Protein AF-A0A2Z2PB04-F1 (afdb_monomer_lite)

Structure (mmCIF, N/CA/C/O backbone):
data_AF-A0A2Z2PB04-F1
#
_entry.id   AF-A0A2Z2PB04-F1
#
loop_
_atom_site.group_PDB
_atom_site.id
_atom_site.type_symbol
_atom_site.label_atom_id
_atom_site.label_alt_id
_atom_site.label_comp_id
_atom_site.label_asym_id
_atom_site.label_entity_id
_atom_site.label_seq_id
_atom_site.pdbx_PDB_ins_code
_atom_site.Cartn_x
_atom_site.Cartn_y
_atom_site.Cartn_z
_atom_site.occupancy
_atom_site.B_iso_or_equiv
_atom_site.auth_seq_id
_atom_site.auth_comp_id
_atom_site.auth_asym_id
_atom_site.auth_atom_id
_atom_site.pdbx_PDB_model_num
ATOM 1 N N . MET A 1 1 ? 19.467 -12.363 -13.125 1.00 66.31 1 MET A N 1
ATOM 2 C CA . MET A 1 1 ? 18.653 -13.396 -12.451 1.00 66.31 1 MET A CA 1
ATOM 3 C C . MET A 1 1 ? 17.174 -13.315 -12.837 1.00 66.31 1 MET A C 1
ATOM 5 O O . MET A 1 1 ? 16.696 -14.264 -13.428 1.00 66.31 1 MET A O 1
ATOM 9 N N . PHE A 1 2 ? 16.464 -12.196 -12.625 1.00 84.75 2 PHE A N 1
ATOM 10 C CA . PHE A 1 2 ? 15.010 -12.117 -12.895 1.00 84.75 2 PHE A CA 1
ATOM 11 C C . PHE A 1 2 ? 14.596 -11.762 -14.334 1.00 84.75 2 PHE A C 1
ATOM 13 O O . PHE A 1 2 ? 13.415 -11.838 -14.656 1.00 84.75 2 PHE A O 1
ATOM 20 N N . LYS A 1 3 ? 15.539 -11.396 -15.214 1.00 82.75 3 LYS A N 1
ATOM 21 C CA . LYS A 1 3 ? 15.243 -10.924 -16.581 1.00 82.75 3 LYS A CA 1
ATOM 22 C C . LYS A 1 3 ? 14.326 -11.878 -17.384 1.00 82.75 3 LYS A C 1
ATOM 24 O O . LYS A 1 3 ? 13.351 -11.380 -17.939 1.00 82.75 3 LYS A O 1
ATOM 29 N N . PRO A 1 4 ? 14.541 -13.213 -17.399 1.00 89.62 4 PRO A N 1
ATOM 30 C CA . PRO A 1 4 ? 13.645 -14.139 -18.108 1.00 89.62 4 PRO A CA 1
ATOM 31 C C . PRO A 1 4 ? 12.214 -14.161 -17.547 1.00 89.62 4 PRO A C 1
ATOM 33 O O . PRO A 1 4 ? 11.246 -14.190 -18.305 1.00 89.62 4 PRO A O 1
ATOM 36 N N . LEU A 1 5 ? 12.068 -14.085 -16.220 1.00 90.69 5 LEU A N 1
ATOM 37 C CA . LEU A 1 5 ? 10.764 -14.027 -15.557 1.00 90.69 5 LEU A CA 1
ATOM 38 C C . LEU A 1 5 ? 10.044 -12.709 -15.873 1.00 90.69 5 LEU A C 1
ATOM 40 O O . LEU A 1 5 ? 8.878 -12.715 -16.247 1.00 90.69 5 LEU A O 1
ATOM 44 N N . MET A 1 6 ? 10.750 -11.580 -15.785 1.00 90.06 6 MET A N 1
ATOM 45 C CA . MET A 1 6 ? 10.183 -10.261 -16.083 1.00 90.06 6 MET A CA 1
ATOM 46 C C . MET A 1 6 ? 9.729 -10.138 -17.544 1.00 90.06 6 MET A C 1
ATOM 48 O O . MET A 1 6 ? 8.729 -9.473 -17.807 1.00 90.06 6 MET A O 1
ATOM 52 N N . LEU A 1 7 ? 10.445 -10.777 -18.479 1.00 90.81 7 LEU A N 1
ATOM 53 C CA . LEU A 1 7 ? 10.052 -10.879 -19.888 1.00 90.81 7 LEU A CA 1
ATOM 54 C C . LEU A 1 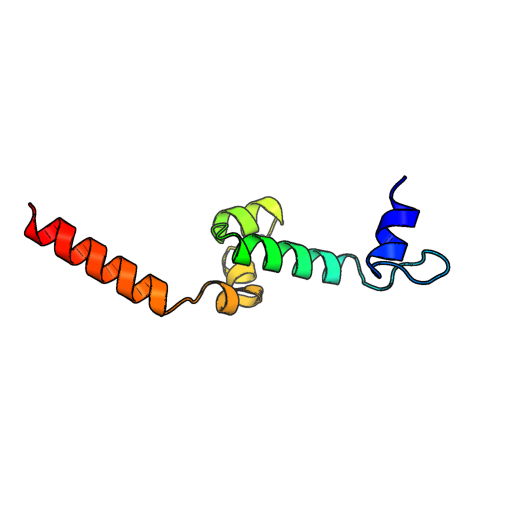7 ? 8.764 -11.695 -20.044 1.00 90.81 7 LEU A C 1
ATOM 56 O O . LEU A 1 7 ? 7.816 -11.227 -20.666 1.00 90.81 7 LEU A O 1
ATOM 60 N N . THR A 1 8 ? 8.713 -12.879 -19.428 1.00 92.06 8 THR A N 1
ATOM 61 C CA . THR A 1 8 ? 7.549 -13.783 -19.480 1.00 92.06 8 THR A CA 1
ATOM 62 C C . THR A 1 8 ? 6.291 -13.126 -18.907 1.00 92.06 8 THR A C 1
ATOM 64 O O . THR A 1 8 ? 5.212 -13.250 -19.475 1.00 92.06 8 THR A O 1
ATOM 67 N N . CYS A 1 9 ? 6.434 -12.372 -17.816 1.00 89.50 9 CYS A N 1
ATOM 68 C CA . CYS A 1 9 ? 5.332 -11.649 -17.182 1.00 89.50 9 CYS A CA 1
ATOM 69 C C . CYS A 1 9 ? 4.997 -10.304 -17.858 1.00 89.50 9 CYS A C 1
ATOM 71 O O . CYS A 1 9 ? 4.153 -9.571 -17.352 1.00 89.50 9 CYS A O 1
ATOM 73 N N . GLY A 1 10 ? 5.673 -9.922 -18.950 1.00 90.25 10 GLY A N 1
ATOM 74 C CA . GLY A 1 10 ? 5.399 -8.665 -19.660 1.00 90.25 10 GLY A CA 1
ATOM 75 C C . GLY A 1 10 ? 5.730 -7.385 -18.874 1.00 90.25 10 GLY A C 1
ATOM 76 O O . GLY A 1 10 ? 5.209 -6.311 -19.187 1.00 90.25 10 GLY A O 1
ATOM 77 N N . ILE A 1 11 ? 6.597 -7.480 -17.859 1.00 89.62 11 ILE A N 1
ATOM 78 C CA . ILE A 1 11 ? 7.046 -6.350 -17.022 1.00 89.62 11 ILE A CA 1
ATOM 79 C C . ILE A 1 11 ? 8.094 -5.503 -17.768 1.00 89.62 11 ILE A C 1
ATOM 81 O O . ILE A 1 11 ? 8.188 -4.287 -17.581 1.00 89.62 11 ILE A O 1
ATOM 85 N N . VAL A 1 12 ? 8.875 -6.141 -18.642 1.00 91.00 12 VAL A N 1
ATOM 86 C CA . VAL A 1 12 ? 9.912 -5.517 -19.478 1.00 91.00 12 VAL A CA 1
ATOM 87 C C . VAL A 1 12 ? 9.637 -5.782 -20.962 1.00 91.00 12 VAL A C 1
ATOM 89 O O . VAL A 1 12 ? 8.890 -6.693 -21.308 1.00 91.00 12 VAL A O 1
ATOM 92 N N . ASN A 1 13 ? 10.180 -4.946 -21.849 1.00 91.56 13 ASN A N 1
ATOM 93 C CA . ASN A 1 13 ? 10.056 -5.108 -23.301 1.00 91.56 13 ASN A CA 1
ATOM 94 C C . ASN A 1 13 ? 10.909 -6.295 -23.797 1.00 91.56 13 ASN A C 1
ATOM 96 O O . ASN A 1 13 ? 11.664 -6.862 -23.015 1.00 91.56 13 ASN A O 1
ATOM 100 N N . GLY A 1 14 ? 10.839 -6.647 -25.087 1.00 87.56 14 GLY A N 1
ATOM 101 C CA . GLY A 1 14 ? 11.569 -7.796 -25.658 1.00 87.56 14 GLY A CA 1
ATOM 102 C C . GLY A 1 14 ? 13.100 -7.750 -25.512 1.00 87.56 14 GLY A C 1
ATOM 103 O O . GLY A 1 14 ? 13.756 -8.786 -25.542 1.00 87.56 14 GLY A O 1
ATOM 104 N N . GLU A 1 15 ? 13.671 -6.571 -25.275 1.00 88.81 15 GLU A N 1
ATOM 105 C CA . GLU A 1 15 ? 15.108 -6.358 -25.043 1.00 88.81 15 GLU A CA 1
ATOM 106 C C . GLU A 1 15 ? 15.458 -6.374 -23.535 1.00 88.81 15 GLU A C 1
ATOM 108 O O . GLU A 1 15 ? 16.623 -6.427 -23.115 1.00 88.81 15 GLU A O 1
ATOM 113 N N . GLY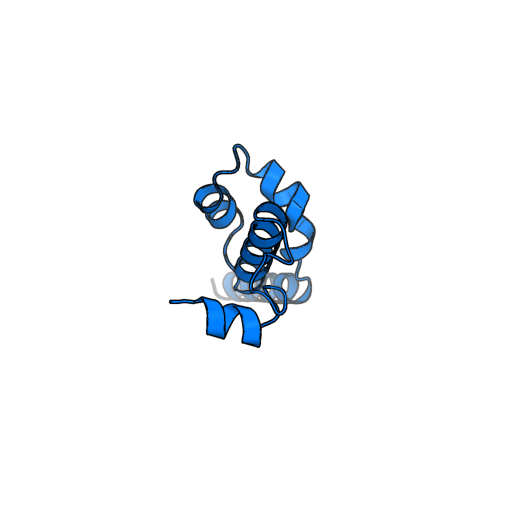 A 1 16 ? 14.424 -6.395 -22.693 1.00 86.94 16 GLY A N 1
ATOM 114 C CA . GLY A 1 16 ? 14.463 -6.367 -21.240 1.00 86.94 16 GLY A CA 1
ATOM 115 C C . GLY A 1 16 ? 14.595 -4.976 -20.624 1.00 86.94 16 GLY A C 1
ATOM 116 O O . GLY A 1 16 ? 15.012 -4.870 -19.472 1.00 86.94 16 GLY A O 1
ATOM 117 N N . GLY A 1 17 ? 14.250 -3.929 -21.372 1.00 89.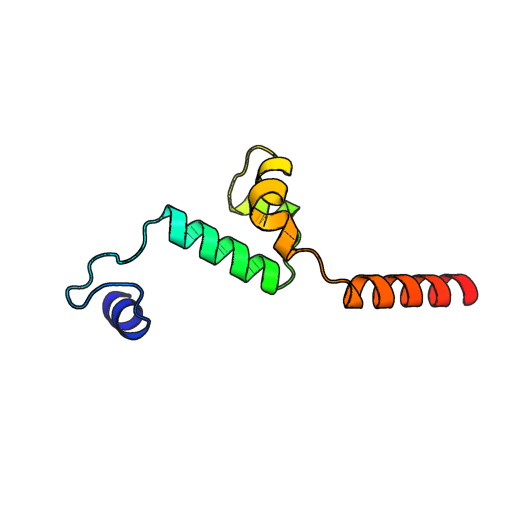62 17 GLY A N 1
ATOM 118 C CA . GLY A 1 17 ? 14.065 -2.573 -20.864 1.00 89.62 17 GLY A CA 1
ATOM 119 C C . GLY A 1 17 ? 12.724 -2.397 -20.131 1.00 89.62 17 GLY A C 1
ATOM 120 O O . GLY A 1 17 ? 11.762 -3.114 -20.421 1.00 89.62 17 GLY A O 1
ATOM 121 N N . PRO A 1 18 ? 12.625 -1.463 -19.171 1.00 90.56 18 PRO A N 1
ATOM 122 C CA . PRO A 1 18 ? 11.423 -1.280 -18.356 1.00 90.56 18 PRO A CA 1
ATOM 123 C C . PRO A 1 18 ? 10.225 -0.813 -19.196 1.00 90.56 18 PRO A C 1
ATOM 125 O O . PRO A 1 18 ? 10.346 0.130 -19.974 1.00 90.56 18 PRO A O 1
ATOM 128 N N . ARG A 1 19 ? 9.051 -1.441 -19.015 1.00 92.50 19 ARG A N 1
ATOM 129 C CA . ARG A 1 19 ? 7.781 -0.952 -19.599 1.00 92.50 19 ARG A CA 1
ATOM 130 C C . ARG A 1 19 ? 7.049 0.032 -18.694 1.00 92.50 19 ARG A C 1
ATOM 132 O O . ARG A 1 19 ? 6.246 0.824 -19.172 1.00 92.50 19 ARG A O 1
ATOM 139 N N . PHE A 1 20 ? 7.332 -0.027 -17.397 1.00 92.62 20 PHE A N 1
ATOM 140 C CA . PHE A 1 20 ? 6.698 0.786 -16.369 1.00 92.62 20 PHE A CA 1
ATOM 141 C C . PHE A 1 20 ? 7.763 1.529 -15.568 1.00 92.62 20 PHE A C 1
ATOM 143 O O . PHE A 1 20 ? 8.871 1.026 -15.366 1.00 92.62 20 PHE A O 1
ATOM 150 N N . SER A 1 21 ? 7.424 2.725 -15.092 1.00 93.81 21 SER A N 1
ATOM 151 C CA . SER A 1 21 ? 8.288 3.457 -14.168 1.00 93.81 21 SER A CA 1
ATOM 152 C C . SER A 1 21 ? 8.304 2.782 -12.793 1.00 93.81 21 SER A C 1
ATOM 154 O O . SER A 1 21 ? 7.359 2.088 -12.410 1.00 93.81 21 SER A O 1
ATOM 156 N N . LEU A 1 22 ? 9.350 3.037 -12.001 1.00 91.19 22 LEU A N 1
ATOM 157 C CA . LEU A 1 22 ? 9.398 2.583 -10.604 1.00 91.19 22 LEU A CA 1
ATOM 158 C C . LEU A 1 22 ? 8.210 3.116 -9.787 1.00 91.19 22 LEU A C 1
ATOM 160 O O . LEU A 1 22 ? 7.716 2.430 -8.898 1.00 91.19 22 LEU A O 1
ATOM 164 N N . HIS A 1 23 ? 7.720 4.312 -10.123 1.00 93.75 23 HIS A N 1
ATOM 165 C CA . HIS A 1 23 ? 6.540 4.899 -9.497 1.00 93.75 23 HIS A CA 1
ATOM 166 C C . HIS A 1 23 ? 5.263 4.107 -9.820 1.00 93.75 23 HIS A C 1
ATOM 168 O O . HIS A 1 23 ? 4.502 3.787 -8.915 1.00 93.75 23 HIS A O 1
ATOM 174 N N . ALA A 1 24 ? 5.061 3.706 -11.078 1.00 94.12 24 ALA A N 1
ATOM 175 C CA . ALA A 1 24 ? 3.925 2.864 -11.460 1.00 94.12 24 ALA A CA 1
ATOM 176 C C . ALA A 1 24 ? 3.981 1.482 -10.785 1.00 94.12 24 ALA A C 1
ATOM 178 O O . ALA A 1 24 ? 2.974 0.993 -10.280 1.00 94.12 24 ALA A O 1
ATOM 179 N N . MET A 1 25 ? 5.173 0.882 -10.696 1.00 92.94 25 MET A N 1
ATOM 180 C CA . MET A 1 25 ? 5.360 -0.387 -9.982 1.00 92.94 25 MET A CA 1
ATOM 181 C C . MET A 1 25 ? 5.065 -0.259 -8.483 1.00 92.94 25 MET A C 1
ATOM 183 O O . MET A 1 25 ? 4.533 -1.187 -7.878 1.00 92.94 25 MET A O 1
ATOM 187 N N . ARG A 1 26 ? 5.371 0.896 -7.881 1.00 94.12 26 ARG A N 1
ATOM 188 C CA . ARG A 1 26 ? 5.034 1.189 -6.485 1.00 94.12 26 ARG A CA 1
ATOM 189 C C . ARG A 1 26 ? 3.519 1.254 -6.264 1.00 94.12 26 ARG A C 1
ATOM 191 O O . ARG A 1 26 ? 3.045 0.656 -5.303 1.00 94.12 26 ARG A O 1
ATOM 198 N N . HIS A 1 27 ? 2.775 1.900 -7.164 1.00 95.81 27 HIS A N 1
ATOM 199 C CA . HIS A 1 27 ? 1.303 1.920 -7.131 1.00 95.81 27 HIS A CA 1
ATOM 200 C C . HIS A 1 27 ? 0.700 0.522 -7.288 1.00 95.81 27 HIS A C 1
ATOM 202 O O . HIS A 1 27 ? -0.205 0.146 -6.541 1.00 95.81 27 HIS A O 1
ATOM 208 N N . ALA A 1 28 ? 1.242 -0.281 -8.209 1.00 95.25 28 ALA A N 1
ATOM 209 C CA . ALA A 1 28 ? 0.813 -1.664 -8.397 1.00 95.25 28 ALA A CA 1
ATOM 210 C C . ALA A 1 28 ? 1.044 -2.509 -7.132 1.00 95.25 28 ALA A C 1
ATOM 212 O O . ALA A 1 28 ? 0.150 -3.232 -6.700 1.00 95.25 28 ALA A O 1
ATOM 213 N N . ALA A 1 29 ? 2.213 -2.378 -6.496 1.00 95.94 29 ALA A N 1
ATOM 214 C CA . ALA A 1 29 ? 2.509 -3.078 -5.249 1.00 95.94 29 ALA A CA 1
ATOM 215 C C . ALA A 1 29 ? 1.555 -2.669 -4.115 1.00 95.94 29 ALA A C 1
ATOM 217 O O . ALA A 1 29 ? 1.039 -3.537 -3.415 1.00 95.94 29 ALA A O 1
ATOM 218 N N . ALA A 1 30 ? 1.287 -1.369 -3.946 1.00 96.56 30 ALA A N 1
ATOM 219 C CA . ALA A 1 30 ? 0.347 -0.890 -2.935 1.00 96.56 30 ALA A CA 1
ATOM 220 C C . ALA A 1 30 ? -1.059 -1.463 -3.159 1.00 96.56 30 ALA A C 1
ATOM 222 O O . ALA A 1 30 ? -1.642 -2.006 -2.225 1.00 96.56 30 ALA A O 1
ATOM 223 N N . SER A 1 31 ? -1.546 -1.435 -4.403 1.00 96.00 31 SER A N 1
ATOM 224 C CA . SER A 1 31 ? -2.863 -1.971 -4.774 1.00 96.00 31 SER A CA 1
ATOM 225 C C . SER A 1 31 ? -2.992 -3.465 -4.449 1.00 96.00 31 SER A C 1
ATOM 227 O O . SER A 1 31 ? -3.965 -3.874 -3.823 1.00 96.00 31 SER A O 1
ATOM 229 N N . LEU A 1 32 ? -1.975 -4.271 -4.782 1.00 96.38 32 LEU A N 1
ATOM 230 C CA . LEU A 1 32 ? -1.957 -5.711 -4.486 1.00 96.38 32 LEU A CA 1
ATOM 231 C C . LEU A 1 32 ? -1.969 -6.008 -2.983 1.00 96.38 32 LEU A C 1
ATOM 233 O O . LEU A 1 32 ? -2.609 -6.956 -2.536 1.00 96.38 32 LEU A O 1
ATOM 237 N N . PHE A 1 33 ? -1.261 -5.219 -2.176 1.00 96.19 33 PHE A N 1
ATOM 238 C CA . PHE A 1 33 ? -1.285 -5.423 -0.730 1.00 96.19 33 PHE A CA 1
ATOM 239 C C . PHE A 1 33 ? -2.633 -5.043 -0.114 1.00 96.19 33 PHE A C 1
ATOM 241 O O . PHE A 1 33 ? -3.074 -5.698 0.830 1.00 96.19 33 PHE A O 1
ATOM 248 N N . ILE A 1 34 ? -3.298 -4.020 -0.653 1.00 95.50 34 ILE A N 1
ATOM 249 C CA . ILE A 1 34 ? -4.643 -3.625 -0.220 1.00 95.50 34 ILE A CA 1
ATOM 250 C C . ILE A 1 34 ? -5.655 -4.720 -0.555 1.00 95.50 34 ILE A C 1
ATOM 252 O O . ILE A 1 34 ? -6.428 -5.109 0.316 1.00 95.50 34 ILE A O 1
ATOM 256 N N . GLU A 1 35 ? -5.585 -5.289 -1.760 1.00 94.50 35 GLU A N 1
ATOM 257 C CA . GLU A 1 35 ? -6.400 -6.444 -2.156 1.00 94.50 35 GLU A CA 1
ATOM 258 C C . GLU A 1 35 ? -6.195 -7.646 -1.213 1.00 94.50 35 GLU A C 1
ATOM 260 O O . GLU A 1 35 ? -7.147 -8.329 -0.843 1.00 94.50 35 GLU A O 1
ATOM 265 N N . GLN A 1 36 ? -4.967 -7.856 -0.728 1.00 94.75 36 GLN A N 1
ATOM 266 C CA . GLN A 1 36 ? -4.638 -8.872 0.284 1.00 94.75 36 GLN A CA 1
ATOM 267 C C . GLN A 1 36 ? -5.097 -8.513 1.712 1.00 94.75 36 GLN A C 1
ATOM 269 O O . GLN A 1 36 ? -4.751 -9.215 2.665 1.00 94.75 36 GLN A O 1
ATOM 274 N N . GLY A 1 37 ? -5.833 -7.416 1.896 1.00 92.69 37 GLY A N 1
ATOM 275 C CA . GLY A 1 37 ? -6.368 -6.989 3.187 1.00 92.69 37 GLY A CA 1
ATOM 276 C C . GLY A 1 37 ? -5.335 -6.351 4.116 1.00 92.69 37 GLY A C 1
ATOM 277 O O . GLY A 1 37 ? -5.524 -6.337 5.334 1.00 92.69 37 GLY A O 1
ATOM 278 N N . TRP A 1 38 ? -4.218 -5.835 3.593 1.00 95.44 38 TRP A N 1
ATOM 279 C CA . TRP A 1 38 ? -3.268 -5.117 4.440 1.00 95.44 38 TRP A CA 1
ATOM 280 C C . TRP A 1 38 ? -3.880 -3.807 4.949 1.00 95.44 38 TRP A C 1
ATOM 282 O O . TRP A 1 38 ? -4.435 -3.041 4.163 1.00 95.44 38 TRP A O 1
ATOM 292 N N . PRO A 1 39 ? -3.714 -3.479 6.243 1.00 94.19 39 PRO A N 1
ATOM 293 C CA . PRO A 1 39 ? -4.283 -2.258 6.785 1.00 94.19 39 PRO A CA 1
ATOM 294 C C . PRO A 1 39 ? -3.545 -1.020 6.245 1.00 94.19 39 PRO A C 1
ATOM 296 O O . PRO A 1 39 ? -2.313 -1.045 6.105 1.00 94.19 39 PRO A O 1
ATOM 299 N N . PRO A 1 40 ? -4.249 0.107 6.035 1.00 94.81 40 PRO A N 1
ATOM 300 C CA . PRO A 1 40 ? -3.696 1.309 5.404 1.00 94.81 40 PRO A CA 1
ATOM 301 C C . PRO A 1 40 ? -2.483 1.865 6.158 1.00 94.81 40 PRO A C 1
ATOM 303 O O . PRO A 1 40 ? -1.527 2.344 5.551 1.00 94.81 40 PRO A O 1
ATOM 306 N N . LYS A 1 41 ? -2.445 1.725 7.488 1.00 96.06 41 LYS A N 1
ATOM 307 C CA . LYS A 1 41 ? -1.296 2.163 8.292 1.00 96.06 41 LYS A CA 1
ATOM 308 C C . LYS A 1 41 ? -0.026 1.351 8.016 1.00 96.06 41 LYS A C 1
ATOM 310 O O . LYS A 1 41 ? 1.067 1.911 8.009 1.00 96.06 41 LYS A O 1
ATOM 315 N N . LYS A 1 42 ? -0.161 0.049 7.750 1.00 96.50 42 LYS A N 1
ATOM 316 C CA . LYS A 1 42 ? 0.969 -0.824 7.399 1.00 96.50 42 LYS A CA 1
ATOM 317 C C . LYS A 1 42 ? 1.514 -0.474 6.016 1.00 96.50 42 LYS A C 1
ATOM 319 O O . LYS A 1 42 ? 2.729 -0.406 5.850 1.00 96.50 42 LYS A O 1
ATOM 324 N N . ILE A 1 43 ? 0.624 -0.187 5.064 1.00 96.38 43 ILE A N 1
ATOM 325 C CA . ILE A 1 43 ? 0.979 0.347 3.741 1.00 96.38 43 ILE A CA 1
ATOM 326 C C . ILE A 1 43 ? 1.727 1.675 3.898 1.00 96.38 43 ILE A C 1
ATOM 328 O O . ILE A 1 43 ? 2.846 1.798 3.408 1.00 96.38 43 ILE A O 1
ATOM 332 N N . GLN A 1 44 ? 1.186 2.623 4.670 1.00 96.88 44 GLN A N 1
ATOM 333 C CA . GLN A 1 44 ? 1.829 3.913 4.929 1.00 96.88 44 GLN A CA 1
ATOM 334 C C . GLN A 1 44 ? 3.280 3.747 5.410 1.00 96.88 44 GLN A C 1
ATOM 336 O O . GLN A 1 44 ? 4.185 4.369 4.856 1.00 96.88 44 GLN A O 1
ATOM 341 N N . THR A 1 45 ? 3.512 2.901 6.419 1.00 96.94 45 THR A N 1
ATOM 342 C CA . THR A 1 45 ? 4.851 2.668 6.977 1.00 96.94 45 THR A CA 1
ATOM 343 C C . THR A 1 45 ? 5.782 1.978 5.985 1.00 96.94 45 THR A C 1
ATOM 345 O O . THR A 1 45 ? 6.918 2.412 5.826 1.00 96.94 45 THR A O 1
ATOM 348 N N . MET A 1 46 ? 5.319 0.929 5.301 1.00 95.25 46 MET A N 1
ATOM 349 C CA . MET A 1 46 ? 6.154 0.152 4.379 1.00 95.25 46 MET A CA 1
ATOM 350 C C . MET A 1 46 ? 6.576 0.963 3.152 1.00 95.25 46 MET A C 1
ATOM 352 O O . MET A 1 46 ? 7.715 0.866 2.700 1.00 95.25 46 MET A O 1
ATOM 356 N N . PHE A 1 47 ? 5.681 1.804 2.643 1.00 93.12 47 PHE A N 1
ATOM 357 C CA . PHE A 1 47 ? 5.982 2.688 1.528 1.00 93.12 47 PHE A CA 1
ATOM 358 C C . PHE A 1 47 ? 6.659 3.992 1.988 1.00 93.12 47 PHE A C 1
ATOM 360 O O . PHE A 1 47 ? 7.318 4.648 1.182 1.00 93.12 47 PHE A O 1
ATOM 367 N N . GLY A 1 48 ? 6.573 4.363 3.266 1.00 94.75 48 GLY A N 1
ATOM 368 C CA . GLY A 1 48 ? 7.191 5.576 3.805 1.00 94.75 48 GLY A CA 1
ATOM 369 C C . GLY A 1 48 ? 6.420 6.854 3.460 1.00 94.75 48 GLY A C 1
ATOM 370 O O . GLY A 1 48 ? 7.029 7.888 3.199 1.00 94.75 48 GLY A O 1
ATOM 371 N N . HIS A 1 49 ? 5.086 6.794 3.412 1.00 96.50 49 HIS A N 1
ATOM 372 C CA . HIS A 1 49 ? 4.263 7.997 3.257 1.00 96.50 49 HIS A CA 1
ATOM 373 C C . HIS A 1 49 ? 4.295 8.830 4.541 1.00 96.50 49 HIS A C 1
ATOM 375 O O . HIS A 1 49 ? 4.114 8.308 5.647 1.00 96.50 49 HIS A O 1
ATOM 381 N N . SER A 1 50 ? 4.503 10.139 4.396 1.00 96.75 50 SER A N 1
ATOM 382 C CA . SER A 1 50 ? 4.636 11.059 5.532 1.00 96.75 50 SER A CA 1
ATOM 383 C C . SER A 1 50 ? 3.345 11.178 6.343 1.00 96.75 50 SER A C 1
ATOM 385 O O . SER A 1 50 ? 3.395 11.384 7.554 1.00 96.75 50 SER A O 1
ATOM 387 N N . SER A 1 51 ? 2.189 10.976 5.709 1.00 96.88 51 SER A N 1
ATOM 388 C CA . SER A 1 51 ? 0.884 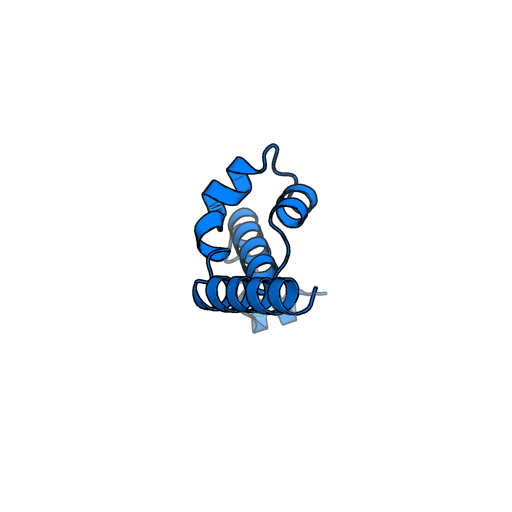10.963 6.363 1.00 96.88 51 SER A CA 1
ATOM 389 C C . SER A 1 51 ? 0.022 9.793 5.891 1.00 96.88 51 SER A C 1
ATOM 391 O O . SER A 1 51 ? 0.204 9.243 4.802 1.00 96.88 51 SER A O 1
ATOM 393 N N . ILE A 1 52 ? -0.944 9.410 6.730 1.00 96.69 52 ILE A N 1
ATOM 394 C CA . ILE A 1 52 ? -1.967 8.433 6.340 1.00 96.69 52 ILE A CA 1
ATOM 395 C C . ILE A 1 52 ? -2.895 9.012 5.266 1.00 96.69 52 ILE A C 1
ATOM 397 O O . ILE A 1 52 ? -3.361 8.269 4.412 1.00 96.69 52 ILE A O 1
ATOM 401 N N . THR A 1 53 ? -3.088 10.337 5.263 1.00 97.25 53 THR A N 1
ATOM 402 C CA . THR A 1 53 ? -3.874 11.063 4.260 1.00 97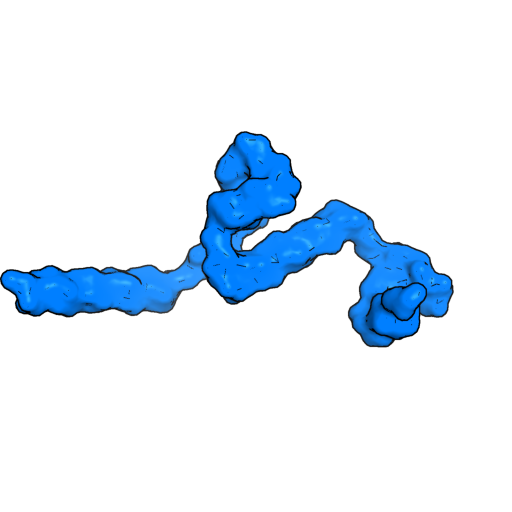.25 53 THR A CA 1
ATOM 403 C C . THR A 1 53 ? -3.377 10.769 2.854 1.00 97.25 53 THR A C 1
ATOM 405 O O . THR A 1 53 ? -4.178 10.342 2.046 1.00 97.25 53 THR A O 1
ATOM 408 N N . MET A 1 54 ? -2.063 10.812 2.596 1.00 96.12 54 MET A N 1
ATOM 409 C CA . MET A 1 54 ? -1.518 10.440 1.278 1.00 96.12 54 MET A CA 1
ATOM 410 C C . MET A 1 54 ? -1.939 9.031 0.837 1.00 96.12 54 MET A C 1
ATOM 412 O O . MET A 1 54 ? -2.266 8.802 -0.317 1.00 96.12 54 MET A O 1
ATOM 416 N N . THR A 1 55 ? -1.953 8.073 1.770 1.00 96.44 55 THR A N 1
ATOM 417 C CA . THR A 1 55 ? -2.351 6.690 1.457 1.00 96.44 55 THR A CA 1
ATOM 418 C C . THR A 1 55 ? -3.847 6.598 1.157 1.00 96.44 55 THR A C 1
ATOM 420 O O . THR A 1 55 ? -4.248 5.843 0.277 1.00 96.44 55 THR A O 1
ATOM 423 N N . ASN A 1 56 ? -4.674 7.358 1.874 1.00 95.81 56 ASN A N 1
ATOM 424 C CA . ASN A 1 56 ? -6.118 7.382 1.655 1.00 95.81 56 ASN A CA 1
ATOM 425 C C . ASN A 1 56 ? -6.519 8.193 0.415 1.00 95.81 56 ASN A C 1
ATOM 427 O O . ASN A 1 56 ? -7.469 7.808 -0.255 1.00 95.81 56 ASN A O 1
ATOM 431 N N . ASP A 1 57 ? -5.802 9.261 0.080 1.00 96.56 57 ASP A N 1
ATOM 432 C CA . ASP A 1 57 ? -6.054 10.044 -1.131 1.00 96.56 57 ASP A CA 1
ATOM 433 C C . ASP A 1 57 ? -5.777 9.191 -2.378 1.00 96.56 57 ASP A C 1
ATOM 435 O O . ASP A 1 57 ? -6.601 9.141 -3.290 1.00 96.56 57 ASP A O 1
ATOM 439 N N . ASP A 1 58 ? -4.661 8.452 -2.382 1.00 95.38 58 ASP A N 1
ATOM 440 C CA . ASP A 1 58 ? -4.273 7.606 -3.513 1.00 95.38 58 ASP A CA 1
ATOM 441 C C . ASP A 1 58 ? -5.104 6.313 -3.595 1.00 95.38 58 ASP A C 1
ATOM 443 O O . ASP A 1 58 ? -5.540 5.916 -4.676 1.00 95.38 58 ASP A O 1
ATOM 447 N N . TYR A 1 59 ? -5.335 5.637 -2.462 1.00 95.94 59 TYR A N 1
ATOM 448 C CA . TYR A 1 59 ? -5.874 4.270 -2.446 1.00 95.94 59 TYR A CA 1
ATOM 449 C C . TYR A 1 59 ? -7.154 4.087 -1.626 1.00 95.94 59 TYR A C 1
ATOM 451 O O . TYR A 1 59 ? -7.638 2.965 -1.512 1.00 95.94 59 TYR A O 1
ATOM 459 N N . GLY A 1 60 ? -7.730 5.150 -1.058 1.00 93.12 60 GLY A N 1
ATOM 460 C CA . GLY A 1 60 ? -8.917 5.093 -0.189 1.00 93.12 60 GLY A CA 1
ATOM 461 C C . GLY A 1 60 ? -10.077 4.302 -0.791 1.00 93.12 60 GLY A C 1
ATOM 462 O O . GLY A 1 60 ? -10.731 3.515 -0.111 1.00 93.12 60 GLY A O 1
ATOM 463 N N . HIS A 1 61 ? -10.269 4.453 -2.100 1.00 92.81 61 HIS A N 1
ATOM 464 C CA . HIS A 1 61 ? -11.296 3.762 -2.872 1.00 92.81 61 HIS A CA 1
ATOM 465 C C . HIS A 1 61 ? -11.120 2.234 -2.927 1.00 92.81 61 HIS A C 1
ATOM 467 O O . HIS A 1 61 ? -12.101 1.529 -3.135 1.00 92.81 61 HIS A O 1
ATOM 473 N N . LEU A 1 62 ? -9.906 1.714 -2.719 1.00 94.19 62 LEU A N 1
ATOM 474 C CA . LEU A 1 62 ? -9.615 0.275 -2.710 1.00 94.19 62 LEU A CA 1
ATOM 475 C C . LEU A 1 62 ? -9.910 -0.390 -1.358 1.00 94.19 62 LEU A C 1
ATOM 477 O O . LEU A 1 62 ? -9.980 -1.612 -1.286 1.00 94.19 62 LEU A O 1
ATOM 481 N N . PHE A 1 63 ? -10.069 0.392 -0.286 1.00 90.06 63 PHE A N 1
ATOM 482 C CA . PHE A 1 63 ? -10.390 -0.133 1.047 1.00 90.06 63 PHE A CA 1
ATOM 483 C C . PHE A 1 63 ? -11.893 -0.296 1.291 1.00 90.06 63 PHE A C 1
ATOM 485 O O . PHE A 1 63 ? -12.281 -0.861 2.310 1.00 90.06 63 PHE A O 1
ATOM 492 N N . HIS A 1 64 ? -12.734 0.217 0.394 1.00 86.38 64 HIS A N 1
ATOM 493 C CA . HIS A 1 64 ? -14.181 0.197 0.552 1.00 86.38 64 HIS A CA 1
ATOM 494 C C . HIS A 1 64 ? -14.748 -1.145 0.068 1.00 86.38 64 HIS A C 1
ATOM 496 O O . HIS A 1 64 ? -14.647 -1.472 -1.113 1.00 86.38 64 HIS A O 1
ATOM 502 N N . ASP A 1 65 ? -15.388 -1.894 0.968 1.00 86.50 65 ASP A N 1
ATOM 503 C CA . ASP A 1 65 ? -16.067 -3.156 0.664 1.00 86.50 65 ASP A CA 1
ATOM 504 C C . ASP A 1 65 ? -17.417 -3.206 1.409 1.00 86.50 65 ASP A C 1
ATOM 506 O O . ASP A 1 65 ? -17.466 -3.627 2.568 1.00 86.50 65 ASP A O 1
ATOM 510 N N . PRO A 1 66 ? -18.525 -2.767 0.775 1.00 86.00 66 PRO A N 1
ATOM 511 C CA . PRO A 1 66 ? -19.799 -2.588 1.471 1.00 86.00 66 PRO A CA 1
ATOM 512 C C . PRO A 1 66 ? -20.359 -3.896 2.035 1.00 86.00 66 PRO A C 1
ATOM 514 O O . PRO A 1 66 ? -21.071 -3.886 3.035 1.00 86.00 66 PRO A O 1
ATOM 517 N N . ALA A 1 67 ? -20.058 -5.027 1.389 1.00 87.12 67 ALA A N 1
ATOM 518 C CA . ALA A 1 67 ? -20.515 -6.332 1.846 1.00 87.12 67 ALA A CA 1
ATOM 519 C C . ALA A 1 67 ? -19.837 -6.713 3.169 1.00 87.12 67 ALA A C 1
ATOM 521 O O . ALA A 1 67 ? -20.511 -7.136 4.106 1.00 87.12 67 ALA A O 1
ATOM 522 N N . LYS A 1 68 ? -18.523 -6.476 3.281 1.00 85.94 68 LYS A N 1
ATOM 523 C CA . LYS A 1 68 ? -17.791 -6.697 4.537 1.00 85.94 68 LYS A CA 1
ATOM 524 C C . LYS A 1 68 ? -18.249 -5.772 5.655 1.00 85.94 68 LYS A C 1
ATOM 526 O O . LYS A 1 68 ? -18.256 -6.196 6.808 1.00 85.94 68 LYS A O 1
ATOM 531 N N . ASP A 1 69 ? -18.622 -4.538 5.331 1.00 8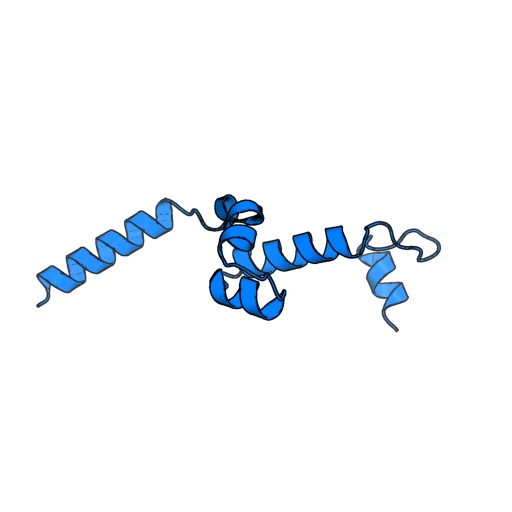8.75 69 ASP A N 1
ATOM 532 C CA . ASP A 1 69 ? -19.136 -3.598 6.328 1.00 88.75 69 ASP A CA 1
ATOM 533 C C . ASP A 1 69 ? -20.449 -4.107 6.942 1.00 88.75 69 ASP A C 1
ATOM 535 O O . ASP A 1 69 ? -20.620 -4.046 8.159 1.00 88.75 69 ASP A O 1
ATOM 539 N N . VAL A 1 70 ? -21.345 -4.679 6.128 1.00 92.19 70 VAL A N 1
ATOM 540 C CA . VAL A 1 70 ? -22.583 -5.319 6.610 1.00 92.19 70 VAL A CA 1
ATOM 541 C C . VAL A 1 70 ? -22.269 -6.532 7.486 1.00 92.19 70 VAL A C 1
ATOM 543 O O . VAL A 1 70 ? -22.740 -6.600 8.620 1.00 92.19 70 VAL A O 1
ATOM 546 N N . ASP A 1 71 ? -21.416 -7.444 7.014 1.00 93.56 71 ASP A N 1
ATOM 547 C CA . ASP A 1 71 ? -21.041 -8.648 7.768 1.00 93.56 71 ASP A CA 1
ATOM 548 C C . ASP A 1 71 ? -20.414 -8.311 9.133 1.00 93.56 71 ASP A C 1
ATOM 550 O O . ASP A 1 71 ? -20.641 -9.007 10.133 1.00 93.56 71 ASP A O 1
ATOM 554 N N . LEU A 1 72 ? -19.620 -7.235 9.186 1.00 91.31 72 LEU A N 1
ATOM 555 C CA . LEU A 1 72 ? -19.009 -6.738 10.413 1.00 91.31 72 LEU A CA 1
ATOM 556 C C . LEU A 1 72 ? -20.071 -6.242 11.400 1.00 91.31 72 LEU A C 1
ATOM 558 O O . LEU A 1 72 ? -20.016 -6.608 12.576 1.00 91.31 72 LEU A O 1
ATOM 562 N N . MET A 1 73 ? -21.042 -5.451 10.932 1.00 93.62 73 MET A N 1
ATOM 563 C CA . MET A 1 73 ? -22.133 -4.940 11.769 1.00 93.62 73 MET A CA 1
ATOM 564 C C . MET A 1 73 ? -23.006 -6.074 12.314 1.00 93.62 73 MET A C 1
ATOM 566 O O . MET A 1 73 ? -23.264 -6.121 13.517 1.00 93.62 73 MET A O 1
ATOM 570 N N . ASP A 1 74 ? -23.361 -7.045 11.473 1.00 95.88 74 ASP A N 1
ATOM 571 C CA . ASP A 1 74 ? -24.104 -8.240 11.881 1.00 95.88 74 ASP A CA 1
ATOM 572 C C . ASP A 1 74 ? -23.339 -9.048 12.945 1.00 95.88 74 ASP A C 1
ATOM 574 O O . ASP A 1 74 ? -23.913 -9.584 13.898 1.00 95.88 74 ASP A O 1
ATOM 578 N N . GLY A 1 75 ? -22.013 -9.152 12.803 1.00 95.38 75 GLY A N 1
ATOM 579 C CA . GLY A 1 75 ? -21.143 -9.769 13.803 1.00 95.38 75 GLY A CA 1
ATOM 580 C C . GLY A 1 75 ? -21.168 -9.043 15.147 1.00 95.38 75 GLY A C 1
ATOM 581 O O . GLY A 1 75 ? -21.233 -9.695 16.193 1.00 95.38 75 GLY A O 1
ATOM 582 N N . MET A 1 76 ? -21.152 -7.708 15.123 1.00 95.62 76 MET A N 1
ATOM 583 C CA . MET A 1 76 ? -21.238 -6.874 16.323 1.00 95.62 76 MET A CA 1
ATOM 584 C C . MET A 1 76 ? -22.595 -7.021 17.024 1.00 95.62 76 MET A C 1
ATOM 586 O O . MET A 1 76 ? -22.619 -7.180 18.245 1.00 95.62 76 MET A O 1
ATOM 590 N N . GLU A 1 77 ? -23.706 -7.035 16.278 1.00 96.75 77 GLU A N 1
ATOM 591 C CA . GLU A 1 77 ? -25.054 -7.226 16.836 1.00 96.75 77 GLU A CA 1
ATOM 592 C C . GLU A 1 77 ? -25.173 -8.567 17.568 1.00 96.75 77 GLU A C 1
ATOM 594 O O . GLU A 1 77 ? -25.598 -8.615 18.726 1.00 96.75 77 GLU A O 1
ATOM 599 N N . ARG A 1 78 ? -24.727 -9.659 16.933 1.00 96.25 78 ARG A N 1
ATOM 600 C CA . ARG A 1 78 ? -24.729 -10.989 17.562 1.00 96.25 78 ARG A CA 1
ATOM 601 C C . ARG A 1 78 ? -23.889 -11.029 18.835 1.00 96.25 78 ARG A C 1
ATOM 603 O O . ARG A 1 78 ? -24.296 -11.660 19.806 1.00 96.25 78 ARG A O 1
ATOM 610 N N . GLY A 1 79 ? -22.728 -10.371 18.832 1.00 96.31 79 GLY A N 1
ATOM 611 C CA . GLY A 1 79 ? -21.856 -10.288 20.004 1.00 96.31 79 GLY A CA 1
ATOM 612 C C . GLY A 1 79 ? -22.504 -9.546 21.172 1.00 96.31 79 GLY A C 1
ATOM 613 O O . GLY A 1 79 ? -22.369 -9.980 22.312 1.00 96.31 79 GLY A O 1
ATOM 614 N N . LEU A 1 80 ? -23.245 -8.470 20.890 1.00 95.50 80 LEU A N 1
ATOM 615 C CA . LEU A 1 80 ? -23.962 -7.699 21.905 1.00 95.50 80 LEU A CA 1
ATOM 616 C C . LEU A 1 80 ? -25.151 -8.472 22.492 1.00 95.50 80 LEU A C 1
ATOM 618 O O . LEU A 1 80 ? -25.354 -8.439 23.697 1.00 95.50 80 LEU A O 1
ATOM 622 N N . MET A 1 81 ? -25.917 -9.182 21.659 1.00 94.06 81 MET A N 1
ATOM 623 C CA . MET A 1 81 ? -27.072 -9.986 22.094 1.00 94.06 81 MET A CA 1
ATOM 624 C C . MET A 1 81 ? -26.680 -11.225 22.916 1.00 94.06 81 MET A C 1
ATOM 626 O O . MET A 1 81 ? -27.526 -11.812 23.587 1.00 94.06 81 MET A O 1
ATOM 630 N N . ALA A 1 82 ? -25.418 -11.652 22.831 1.00 91.38 82 ALA A N 1
ATOM 631 C CA . ALA A 1 82 ? -24.886 -12.799 23.561 1.00 91.38 82 ALA A CA 1
ATOM 632 C C . ALA A 1 82 ? -24.261 -12.440 24.927 1.00 91.38 82 ALA A C 1
ATOM 634 O O . ALA A 1 82 ? -23.835 -13.355 25.636 1.00 91.38 82 ALA A O 1
ATOM 635 N N . ALA A 1 83 ? -24.173 -11.149 25.271 1.00 76.31 83 ALA A N 1
ATOM 636 C CA . ALA A 1 83 ? -23.618 -10.630 26.526 1.00 76.31 83 ALA A CA 1
ATOM 637 C C . ALA A 1 83 ? -24.722 -10.288 27.539 1.00 76.31 83 ALA A C 1
ATOM 639 O O . ALA A 1 83 ? -24.472 -10.497 28.748 1.00 76.31 83 ALA A O 1
#

Sequence (83 aa):
MFKPLMLTCGIVNGEGGPRFSLHAMRHAAASLFIEQGWPPKKIQTMFGHSSITMTNDDYGHLFHDPAKDVDLMDGMERGLMAA

pLDDT: mean 92.56, std 4.82, range [66.31, 97.25]

Foldseek 3Di:
DCQVVCVVVVQADPVSHGPDDPVVVLLVVLLVVVVVVDDLVVNCVVSVPPDSVVSCVSCVVSNDDVVVVVVVVVVVVVVVVVD

Radius of gyration: 18.68 Å; chains: 1; bounding box: 46×25×52 Å

Secondary structure (DSSP, 8-state):
--HHHHHHTTSB-TTS-BSS-HHHHHHHHHHHHHHTT--HHHHHHHHT-S-HHHHHHHHGGGS--HHHHHHHHHHHHHHHHT-